Protein AF-A0A926VMQ5-F1 (afdb_monomer_lite)

InterPro domains:
  IPR001646 Pentapeptide repeat [PF00805] (2-25)

pLDDT: mean 79.62, std 15.84, range [42.75, 94.75]

Structure (mmCIF, N/CA/C/O backbone):
data_AF-A0A926VMQ5-F1
#
_entry.id   AF-A0A926VMQ5-F1
#
loop_
_atom_site.group_PDB
_atom_site.id
_atom_site.type_symbol
_atom_site.label_atom_id
_atom_site.label_alt_id
_atom_site.label_comp_id
_atom_site.label_asym_id
_atom_site.label_entity_id
_atom_site.label_seq_id
_atom_site.pdbx_PDB_ins_code
_atom_site.Cartn_x
_atom_site.Cartn_y
_atom_site.Cartn_z
_atom_site.occupancy
_atom_site.B_iso_or_equiv
_atom_site.auth_seq_id
_atom_site.auth_comp_id
_atom_site.auth_asym_id
_atom_site.auth_atom_id
_atom_site.pdbx_PDB_model_num
ATOM 1 N N . GLY A 1 1 ? -10.889 -5.064 8.465 1.00 60.19 1 GLY A N 1
ATOM 2 C CA . GLY A 1 1 ? -9.890 -6.087 8.833 1.00 60.19 1 GLY A CA 1
ATOM 3 C C . GLY A 1 1 ? -8.531 -5.445 8.707 1.00 60.19 1 GLY A C 1
ATOM 4 O O . GLY A 1 1 ? -8.350 -4.672 7.780 1.00 60.19 1 GLY A O 1
ATOM 5 N N . ASN A 1 2 ? -7.607 -5.701 9.633 1.00 74.56 2 ASN A N 1
ATOM 6 C CA . ASN A 1 2 ? -6.304 -5.024 9.659 1.00 74.56 2 ASN A CA 1
ATOM 7 C C . ASN A 1 2 ? -5.370 -5.589 8.573 1.00 74.56 2 ASN A C 1
ATOM 9 O O . ASN A 1 2 ? -4.498 -6.406 8.858 1.00 74.56 2 ASN A O 1
ATOM 13 N N . ALA A 1 3 ? -5.591 -5.194 7.318 1.00 87.81 3 ALA A N 1
ATOM 14 C CA . ALA A 1 3 ? -4.721 -5.537 6.197 1.00 87.81 3 ALA A CA 1
ATOM 15 C C . ALA A 1 3 ? -3.486 -4.619 6.162 1.00 87.81 3 ALA A C 1
ATOM 17 O O . ALA A 1 3 ? -3.562 -3.443 6.516 1.00 87.81 3 ALA A O 1
ATOM 18 N N . ASN A 1 4 ? -2.340 -5.144 5.728 1.00 90.75 4 ASN A N 1
ATOM 19 C CA . ASN A 1 4 ? -1.097 -4.383 5.610 1.00 90.75 4 ASN A CA 1
ATOM 20 C C . ASN A 1 4 ? -0.534 -4.508 4.191 1.00 90.75 4 ASN A C 1
ATOM 22 O O . ASN A 1 4 ? -0.126 -5.589 3.771 1.00 90.75 4 ASN A O 1
ATOM 26 N N . PHE A 1 5 ? -0.493 -3.382 3.486 1.00 91.88 5 PHE A N 1
ATOM 27 C CA . PHE A 1 5 ? -0.079 -3.242 2.096 1.00 91.88 5 PHE A CA 1
ATOM 28 C C . PHE A 1 5 ? 1.193 -2.396 1.932 1.00 91.88 5 PHE A C 1
ATOM 30 O O . PHE A 1 5 ? 1.449 -1.934 0.828 1.00 91.88 5 PHE A O 1
ATOM 37 N N . ASN A 1 6 ? 2.021 -2.208 2.972 1.00 91.06 6 ASN A N 1
ATOM 38 C CA . ASN A 1 6 ? 3.230 -1.353 2.914 1.00 91.06 6 ASN A CA 1
ATOM 39 C C . ASN A 1 6 ? 4.169 -1.626 1.723 1.00 91.06 6 ASN A C 1
ATOM 41 O O . ASN A 1 6 ? 4.947 -0.760 1.349 1.00 91.06 6 ASN A O 1
ATOM 45 N N . TRP A 1 7 ? 4.112 -2.826 1.147 1.00 91.88 7 TRP A N 1
ATOM 46 C CA . TRP A 1 7 ? 4.964 -3.254 0.036 1.00 91.88 7 TRP A CA 1
ATOM 47 C C . TRP A 1 7 ? 4.163 -3.753 -1.170 1.00 91.88 7 TRP A C 1
ATOM 49 O O . TRP A 1 7 ? 4.725 -4.350 -2.086 1.00 91.88 7 TRP A O 1
ATOM 59 N N . ALA A 1 8 ? 2.843 -3.551 -1.174 1.00 91.62 8 ALA A N 1
ATOM 60 C CA . ALA A 1 8 ? 1.999 -3.982 -2.276 1.00 91.62 8 ALA A CA 1
ATOM 61 C C . ALA A 1 8 ? 2.100 -2.991 -3.441 1.00 91.62 8 ALA A C 1
ATOM 63 O O . ALA A 1 8 ? 1.920 -1.785 -3.269 1.00 91.62 8 ALA A O 1
ATOM 64 N N . ASN A 1 9 ? 2.318 -3.500 -4.653 1.00 91.62 9 ASN A N 1
ATOM 65 C CA . ASN A 1 9 ? 2.109 -2.708 -5.857 1.00 91.62 9 ASN A CA 1
ATOM 66 C C . ASN A 1 9 ? 0.618 -2.730 -6.215 1.00 91.62 9 ASN A C 1
ATOM 68 O O . ASN A 1 9 ? 0.127 -3.701 -6.784 1.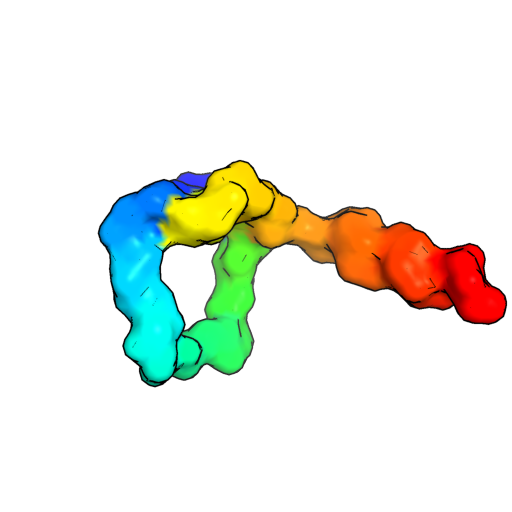00 91.62 9 ASN A O 1
ATOM 72 N N . LEU A 1 10 ? -0.095 -1.656 -5.876 1.00 89.69 10 LEU A N 1
ATOM 73 C CA . LEU A 1 10 ? -1.525 -1.503 -6.168 1.00 89.69 10 LEU A CA 1
ATOM 74 C C . LEU A 1 10 ? -1.793 -0.768 -7.491 1.00 89.69 10 LEU A C 1
ATOM 76 O O . LEU A 1 10 ? -2.934 -0.407 -7.781 1.00 89.69 10 LEU A O 1
ATOM 80 N N . LYS A 1 11 ? -0.762 -0.519 -8.311 1.00 92.25 11 LYS A N 1
ATOM 81 C CA . LYS A 1 11 ? -0.929 0.177 -9.590 1.00 92.25 11 LYS A CA 1
ATOM 82 C C . LYS A 1 11 ? -1.826 -0.648 -10.520 1.00 92.25 11 LYS A C 1
ATOM 84 O O . LYS A 1 11 ? -1.438 -1.722 -10.963 1.00 92.25 11 LYS A O 1
ATOM 89 N N . GLY A 1 12 ? -3.006 -0.113 -10.833 1.00 94.75 12 GLY A N 1
ATOM 90 C CA . GLY A 1 12 ? -3.996 -0.765 -11.696 1.00 94.75 12 GLY A CA 1
ATOM 91 C C . GLY A 1 12 ? -4.876 -1.810 -10.999 1.00 94.75 12 GLY A C 1
ATOM 92 O O . GLY A 1 12 ? -5.641 -2.486 -11.680 1.00 94.75 12 GLY A O 1
ATOM 93 N N . ALA A 1 13 ? -4.796 -1.955 -9.672 1.00 92.62 13 ALA A N 1
ATOM 94 C CA . ALA A 1 13 ? -5.698 -2.833 -8.933 1.00 92.62 13 ALA A CA 1
ATOM 95 C C . ALA A 1 13 ? -7.125 -2.256 -8.918 1.00 92.62 13 ALA A C 1
ATOM 97 O O . ALA A 1 13 ? -7.313 -1.085 -8.588 1.00 92.62 13 ALA A O 1
ATOM 98 N N . ASN A 1 14 ? -8.131 -3.081 -9.225 1.00 91.31 14 ASN A N 1
ATOM 99 C CA . ASN A 1 14 ? -9.521 -2.728 -8.950 1.00 91.31 14 ASN A CA 1
ATOM 100 C C . ASN A 1 14 ? -9.829 -3.024 -7.474 1.00 91.31 14 ASN A C 1
ATOM 102 O O . ASN A 1 14 ? -9.806 -4.181 -7.058 1.00 91.31 14 ASN A O 1
ATOM 106 N N . LEU A 1 15 ? -10.086 -1.975 -6.693 1.00 87.69 15 LEU A N 1
ATOM 107 C CA . LEU A 1 15 ? -10.444 -2.060 -5.272 1.00 87.69 15 LEU A CA 1
ATOM 108 C C . LEU A 1 15 ? -11.913 -1.678 -5.023 1.00 87.69 15 LEU A C 1
ATOM 110 O O . LEU A 1 15 ? -12.304 -1.449 -3.879 1.00 87.69 15 LEU A O 1
ATOM 114 N N . GLU A 1 16 ? -12.729 -1.600 -6.077 1.00 89.31 16 GLU A N 1
ATOM 115 C CA . GLU A 1 16 ? -14.161 -1.333 -5.973 1.00 89.31 16 GLU A CA 1
ATOM 116 C C . GLU A 1 16 ? -14.841 -2.383 -5.077 1.00 89.31 16 GLU A C 1
ATOM 118 O O . GLU A 1 16 ? -14.692 -3.589 -5.269 1.00 89.31 16 GLU A O 1
ATOM 123 N N . GLY A 1 17 ? -15.549 -1.920 -4.043 1.00 88.38 17 GLY A N 1
ATOM 124 C CA . GLY A 1 17 ? -16.223 -2.781 -3.064 1.00 88.38 17 GLY A CA 1
ATOM 125 C C . GLY A 1 17 ? -15.316 -3.433 -2.009 1.00 88.38 17 GLY A C 1
ATOM 126 O O . GLY A 1 17 ? -15.825 -4.121 -1.121 1.00 88.38 17 GLY A O 1
ATOM 127 N N . ALA A 1 18 ? -13.994 -3.225 -2.045 1.00 88.00 18 ALA A N 1
ATOM 128 C CA . ALA A 1 18 ? -13.096 -3.764 -1.026 1.00 88.00 18 ALA A CA 1
ATOM 129 C C . ALA A 1 18 ? -13.282 -3.046 0.323 1.00 88.00 18 ALA A C 1
ATOM 131 O O . ALA A 1 18 ? -13.221 -1.822 0.414 1.00 88.00 18 ALA A O 1
ATOM 132 N N . ASN A 1 19 ? -13.433 -3.808 1.411 1.00 85.31 19 ASN A N 1
ATOM 133 C CA . ASN A 1 19 ? -13.422 -3.245 2.761 1.00 85.31 19 ASN A CA 1
ATOM 134 C C . ASN A 1 19 ? -11.976 -2.991 3.218 1.00 85.31 19 ASN A C 1
ATOM 136 O O . ASN A 1 19 ? -11.330 -3.868 3.798 1.00 85.31 19 ASN A O 1
ATOM 140 N N . LEU A 1 20 ? -11.485 -1.777 2.968 1.00 87.94 20 LEU A N 1
ATOM 141 C CA . LEU A 1 20 ? -10.141 -1.328 3.346 1.00 87.94 20 LEU A CA 1
ATOM 142 C C . LEU A 1 20 ? -10.092 -0.657 4.727 1.00 87.94 20 LEU A C 1
ATOM 144 O O . LEU A 1 20 ? -9.071 -0.077 5.091 1.00 87.94 20 LEU A O 1
ATOM 148 N N . LYS A 1 21 ? -11.161 -0.746 5.526 1.00 88.69 21 LYS A N 1
ATOM 149 C CA . LYS A 1 21 ? -11.212 -0.127 6.852 1.00 88.69 21 LYS A CA 1
ATOM 150 C C . LYS A 1 21 ? -10.119 -0.676 7.771 1.00 88.69 21 LYS A C 1
ATOM 152 O O . LYS A 1 21 ? -10.103 -1.870 8.105 1.00 88.69 21 LYS A O 1
ATOM 157 N N . GLY A 1 22 ? -9.252 0.226 8.222 1.00 89.38 22 GLY A N 1
ATOM 158 C CA . GLY A 1 22 ? -8.090 -0.056 9.062 1.00 89.38 22 GLY A CA 1
ATOM 159 C C . GLY A 1 22 ? -6.880 -0.590 8.292 1.00 89.38 22 GLY A C 1
ATOM 160 O O . GLY A 1 22 ? -5.908 -1.008 8.921 1.00 89.38 22 GLY A O 1
ATOM 161 N N . ALA A 1 23 ? -6.916 -0.607 6.956 1.00 92.44 23 ALA A N 1
ATOM 162 C CA . ALA A 1 23 ? -5.810 -1.109 6.155 1.00 92.44 23 ALA A CA 1
ATOM 163 C C . ALA A 1 23 ? -4.658 -0.100 6.099 1.00 92.44 23 ALA A C 1
ATOM 165 O O . ALA A 1 23 ? -4.879 1.091 5.884 1.00 92.44 23 ALA A O 1
ATOM 166 N N . LYS A 1 24 ? -3.420 -0.579 6.241 1.00 92.12 24 LYS A N 1
ATOM 167 C CA . LYS A 1 24 ? -2.223 0.233 6.002 1.00 92.12 24 LYS A CA 1
ATOM 168 C C . LYS A 1 24 ? -1.844 0.172 4.527 1.00 92.12 24 LYS A C 1
ATOM 170 O O . LYS A 1 24 ? -1.553 -0.911 4.031 1.00 92.12 24 LYS A O 1
ATOM 175 N N . MET A 1 25 ? -1.860 1.305 3.842 1.00 90.88 25 MET A N 1
ATOM 176 C CA . MET A 1 25 ? -1.604 1.430 2.408 1.00 90.88 25 MET A CA 1
ATOM 177 C C . MET A 1 25 ? -0.096 1.520 2.098 1.00 90.88 25 MET A C 1
ATOM 179 O O . MET A 1 25 ? 0.698 1.774 3.007 1.00 90.88 25 MET A O 1
ATOM 183 N N . PRO A 1 26 ? 0.326 1.324 0.831 1.00 90.62 26 PRO A N 1
ATOM 184 C CA . PRO A 1 26 ? 1.738 1.410 0.437 1.00 90.62 26 PRO A CA 1
ATOM 185 C C . PRO A 1 26 ? 2.389 2.773 0.719 1.00 90.62 26 PRO A C 1
ATOM 187 O O . PRO A 1 26 ? 3.597 2.855 0.908 1.00 90.62 26 PRO A O 1
ATOM 190 N N . ASP A 1 27 ? 1.595 3.843 0.785 1.00 88.88 27 ASP A N 1
ATOM 191 C CA . ASP A 1 27 ? 2.044 5.190 1.162 1.00 88.88 27 ASP A CA 1
ATOM 192 C C . ASP A 1 27 ? 2.190 5.381 2.687 1.00 88.88 27 ASP A C 1
ATOM 194 O O . ASP A 1 27 ? 2.507 6.471 3.163 1.00 88.88 27 ASP A O 1
ATOM 198 N N . GLY A 1 28 ? 1.947 4.323 3.465 1.00 87.56 28 GLY A N 1
ATOM 199 C CA . GLY A 1 28 ? 2.020 4.308 4.919 1.00 87.56 28 GLY A CA 1
ATOM 200 C C . GLY A 1 28 ? 0.768 4.822 5.630 1.00 87.56 28 GLY A C 1
ATOM 201 O O . GLY A 1 28 ? 0.717 4.730 6.861 1.00 87.56 28 GLY A O 1
ATOM 202 N N . ARG A 1 29 ? -0.243 5.322 4.907 1.00 87.19 29 ARG A N 1
ATOM 203 C CA . ARG A 1 29 ? -1.489 5.823 5.505 1.00 87.19 29 ARG A CA 1
ATOM 204 C C . ARG A 1 29 ? -2.385 4.673 5.939 1.00 87.19 29 ARG A C 1
ATOM 206 O O . ARG A 1 29 ? -2.418 3.618 5.313 1.00 87.19 29 ARG A O 1
ATOM 213 N N . ILE A 1 30 ? -3.147 4.895 7.004 1.00 88.94 30 ILE A N 1
ATOM 214 C CA . ILE A 1 30 ? -4.224 3.988 7.397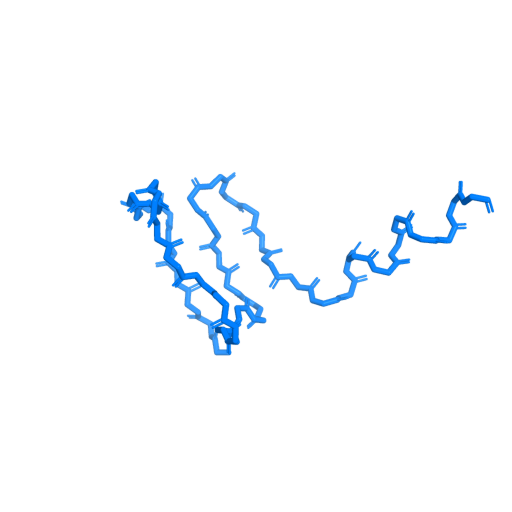 1.00 88.94 30 ILE A CA 1
ATOM 215 C C . ILE A 1 30 ? -5.502 4.474 6.716 1.00 88.94 30 ILE A C 1
ATOM 217 O O . ILE A 1 30 ? -5.925 5.608 6.942 1.00 88.94 30 ILE A O 1
ATOM 221 N N . HIS A 1 31 ? -6.120 3.624 5.901 1.00 85.50 31 HIS A N 1
ATOM 222 C CA . HIS A 1 31 ? -7.423 3.904 5.318 1.00 85.50 31 HIS A CA 1
ATOM 223 C C . HIS A 1 31 ? -8.489 3.681 6.392 1.00 85.50 31 HIS A C 1
ATOM 225 O O . HIS A 1 31 ? -8.769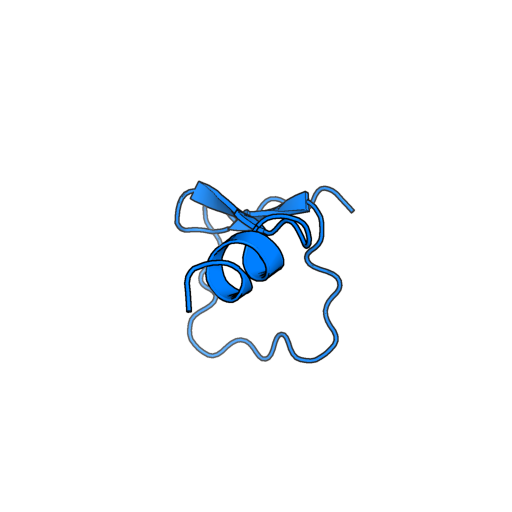 2.551 6.792 1.00 85.50 31 HIS A O 1
ATOM 231 N N . ASN A 1 32 ? -9.018 4.771 6.939 1.00 80.75 32 ASN A N 1
ATOM 232 C CA . ASN A 1 32 ? -10.014 4.728 7.998 1.00 80.75 32 ASN A CA 1
ATOM 233 C C . ASN A 1 32 ? -11.183 5.632 7.608 1.00 80.75 32 ASN A C 1
ATOM 235 O O . ASN A 1 32 ? -10.972 6.816 7.348 1.00 80.75 32 ASN A O 1
ATOM 239 N N . ASP A 1 33 ? -12.400 5.087 7.621 1.00 68.75 33 ASP A N 1
ATOM 240 C CA . ASP A 1 33 ? -13.638 5.772 7.207 1.00 68.75 33 ASP A CA 1
ATOM 241 C C . ASP A 1 33 ? -13.866 7.118 7.930 1.00 68.75 33 ASP A C 1
ATOM 243 O O . ASP A 1 33 ? -14.586 7.991 7.454 1.00 68.75 33 ASP A O 1
ATOM 247 N N . TYR A 1 34 ? -13.232 7.303 9.092 1.00 58.72 34 TYR A N 1
ATOM 248 C CA . TYR A 1 34 ? -13.340 8.506 9.918 1.00 58.72 34 TYR A CA 1
ATOM 249 C C . TYR A 1 34 ? -12.612 9.742 9.361 1.00 58.72 34 TYR A C 1
ATOM 251 O O . TYR A 1 34 ? -12.905 10.851 9.798 1.00 58.72 34 TYR A O 1
ATOM 259 N N . L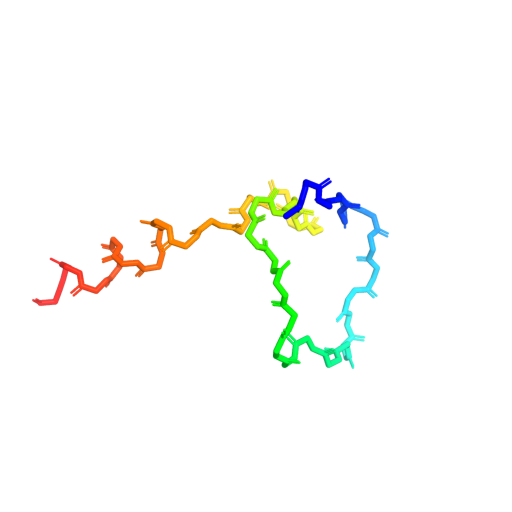EU A 1 35 ? -11.650 9.583 8.442 1.00 55.84 35 LEU A N 1
ATOM 260 C CA . LEU A 1 35 ? -10.850 10.707 7.929 1.00 55.84 35 LEU A CA 1
ATOM 261 C C . LEU A 1 35 ? -11.356 11.267 6.594 1.00 55.84 35 LEU A C 1
ATOM 263 O O . LEU A 1 35 ? -11.099 12.435 6.312 1.00 55.84 35 LEU A O 1
ATOM 267 N N . GLU A 1 36 ? -12.116 10.504 5.800 1.00 55.94 36 GLU A N 1
ATOM 268 C CA . GLU A 1 36 ? -12.771 11.061 4.603 1.00 55.94 36 GLU A CA 1
ATOM 269 C C . GLU A 1 36 ? -13.848 12.086 4.975 1.00 55.94 36 GLU A C 1
ATOM 271 O O . GLU A 1 36 ? -13.988 13.104 4.303 1.00 55.94 36 GLU A O 1
ATOM 276 N N . SER A 1 37 ? -14.548 11.888 6.093 1.00 53.59 37 SER A N 1
ATOM 277 C CA . SER A 1 37 ? -15.569 12.827 6.573 1.00 53.59 37 SER A CA 1
ATOM 278 C C . SER A 1 37 ? -14.980 14.138 7.120 1.00 53.59 37 SER A C 1
ATOM 280 O O . SER A 1 37 ? -15.649 15.168 7.076 1.00 53.59 37 SER A O 1
ATOM 282 N N . ALA A 1 38 ? -13.718 14.149 7.562 1.00 54.44 38 ALA A N 1
ATOM 283 C CA . ALA A 1 38 ? -13.056 15.360 8.054 1.00 54.44 38 ALA A CA 1
ATOM 284 C C . ALA A 1 38 ? -12.715 16.365 6.933 1.00 54.44 38 ALA A C 1
ATOM 286 O O . ALA A 1 38 ? -12.682 17.565 7.190 1.00 54.44 38 ALA A O 1
ATOM 287 N N . ASN A 1 39 ? -12.542 15.900 5.688 1.00 55.41 39 ASN A N 1
ATOM 288 C CA . ASN A 1 39 ? -12.347 16.768 4.518 1.00 55.41 39 ASN A CA 1
ATOM 289 C C . ASN A 1 39 ? -13.663 17.291 3.908 1.00 55.41 39 ASN A C 1
ATOM 291 O O . ASN A 1 39 ? -13.620 18.190 3.075 1.00 55.41 39 ASN A O 1
ATOM 295 N N . TYR A 1 40 ? -14.826 16.767 4.318 1.00 52.72 40 TYR A N 1
ATOM 296 C CA . TYR A 1 40 ? -16.141 17.275 3.891 1.00 52.72 40 TYR A CA 1
ATOM 297 C C . TYR A 1 40 ? -16.728 18.337 4.837 1.00 52.72 40 TYR A C 1
ATOM 299 O O . TYR A 1 40 ? -17.713 18.979 4.490 1.00 52.72 40 TYR A O 1
ATOM 307 N N . LEU A 1 41 ? -16.128 18.549 6.013 1.00 52.78 41 LEU A N 1
ATOM 308 C CA . LEU A 1 41 ? -16.557 19.550 7.004 1.00 52.78 41 LEU A CA 1
ATOM 309 C C . LEU A 1 41 ? -15.792 20.883 6.908 1.00 52.78 41 LEU A C 1
ATOM 311 O O . LEU A 1 41 ? -16.037 21.777 7.713 1.00 52.78 41 LEU A O 1
ATOM 315 N N . SER A 1 42 ? -14.873 21.028 5.946 1.00 51.09 42 SER A N 1
ATOM 316 C CA . SER A 1 42 ? -14.108 22.264 5.718 1.00 51.09 42 SER A CA 1
ATOM 317 C C . SER A 1 42 ? -14.522 23.039 4.457 1.00 51.09 42 SER A C 1
ATOM 319 O O . SER A 1 42 ? -13.712 23.820 3.955 1.00 51.09 42 SER A O 1
ATOM 321 N N . ALA A 1 43 ? -15.723 22.801 3.921 1.00 42.75 43 ALA A N 1
ATOM 322 C CA . ALA A 1 43 ? -16.296 23.554 2.800 1.00 42.75 43 ALA A CA 1
ATOM 323 C C . ALA A 1 43 ? -17.335 24.571 3.287 1.00 42.75 43 ALA A C 1
ATOM 325 O O . ALA A 1 43 ? -18.157 24.192 4.153 1.00 42.75 43 ALA A O 1
#

Sequence (43 aa):
GNANFNWANLKGANLEGANLKGAKMPDGRIHNDYLESANYLSA

Radius of gyration: 11.71 Å; chains: 1; bounding box: 22×30×22 Å

Organism: NCBI:txid2949571

Foldseek 3Di:
DAAEALPPDCVPPDCVPPPQAQYQHVVRDGDHPVVVVVVVVPD

Secondary structure (DSSP, 8-state):
---B-TT---TT---TT---TTEEPTTS-EE-HHHHGGGTS--

=== Feature glossary ===
Legend for the data blocks above and below:

— What the protein is —

The amino-acid sequence is the protein's primary structure: the linear order of residues from the N-terminus to the C-terminus, written in one-letter code. Everything else here — the 3D coordinates, the secondary structure, the domain annotations — is ultimately a consequence of this string.

Functional annotations link the protein to curated databases. InterPro entries identify conserved domains and families by matching the sequence against member-database signatures (Pfam, PROSITE, CDD, …). Gene Ontology (GO) terms describe molecular function, biological process, and cellular component in a controlled vocabulary. CATH places the structure in a hierarchical fold classification (Class/Architecture/Topology/Homologous-superfamily). The organism is the source species.

— Where its atoms are —

Atomic coordinates in PDBx/mmCIF format — the same representation the Protein Data Bank distributes. Each line of the _atom_site loop places one backbone atom in Cartesian space (units: ångströms, origin: arbitrary).

The six renders are orthographic views along the three Cartesian axes in both directions. Representation (cartoon, sticks, or surface) and color scheme (sequence-rainbow or by-chain) vary across proteins so the training set covers all the common visualization conventions.

— Local backbone conformation —

Eight-state secondary structure (DSSP): H is the canonical α-helix, G the tighter 3₁₀-helix, I the wider π-helix; E/B are β-structure, T and S are turns and bends, and '-' is everything else. DSSP derives these from the pattern of main-chain N–H···O=C hydrogen bonds, not from the sequence.

Three-state secondary structure (P-SEA) collapses the eight DSSP classes into helix (a), strand (b), and coil (c). P-SEA assigns these from Cα geometry alone — distances and angles — without requiring backbone oxygens, so it works on any Cα trace.

φ (phi) and ψ (psi) are the two rotatable backbone dihedrals per residue: φ is the C(i-1)–N–Cα–C torsion, ψ is the N–Cα–C–N(i+1) torsion, both in degrees on (−180°, 180°]. α-helical residues cluster near (−60°, −45°); β-strand residues near (−120°, +130°). A Ramachandran plot is simply a scatter of (φ, ψ) for every residue.

— Global shape and packing —

The geometric summary reports three shape descriptors. Rg (radius of gyration) measures how spread out the Cα atoms are about their centre of mass; compact globular proteins have small Rg, elongated or unfolded ones large. Cα contacts (<8 Å, |i−j|>4) count long-range residue pairs in spatial proximity — high for tightly packed folds, near zero for rods or random coil. The bounding-box extents give the protein's footprint along x, y, z in Å.

SASA measures how much of the protein is reachable by solvent. It is computed by rolling a water-sized probe over the atomic surface and summing the exposed area (Å²). Per-residue SASA distinguishes core (buried, low SASA) from surface (exposed, high SASA) residues; total SASA is a whole-molecule size measure.

Plot images: a contact map (which residues are close in 3D, as an N×N binary image), a Ramachandran scatter (backbone torsion angles, revealing secondary-structure composition at a glance), and — for AlphaFold structures — a PAE heatmap (pairwise prediction confidence).

— Structural neighborhood —

A 3Di character summarizes, for each residue, the relative orientation of the Cα frame of its nearest spatial neighbor. Because it encodes fold topology rather than chemistry, 3Di alignments detect remote structural similarity that sequence alignment misses.

The Foldseek neighbor list gives the closest experimentally determined structures in the PDB, ranked by structural alignment. TM-score near 1 means near-identical fold; near 0.3 means only rough topology match. This is how one finds what a novel AlphaFold prediction most resembles in the solved-structure universe.

— Confidence and disorder —

For AlphaFold models, the B-factor field carries pLDDT — the model's own estimate of local accuracy on a 0–100 scal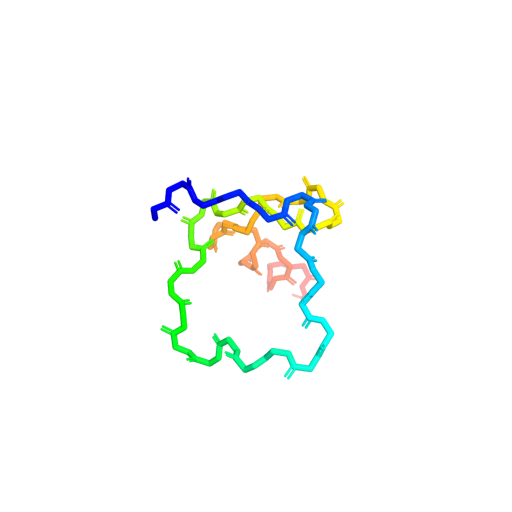e. Regions with pLDDT<50 should be treated as essentially unmodeled; they often correspond to intrinsically disordered segments.

Crystallographic B-factors measure how much each atom's electron density is smeared out, in Å². They rise in mobile loops and surface residues and fall in the buried interior. In AlphaFold models this column is repurposed to hold pLDDT instead.

Predicted Aligned Error (PAE) is an AlphaFold confidence matrix: entry (i, j) is the expected error in the position of residue j, i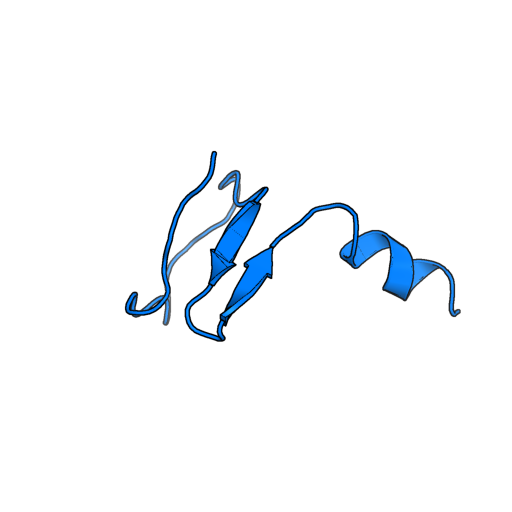n ångströms, when the prediction is superimposed on the true structure at residue i. Low PAE within a block of residues means that block is internally rigid and well-predicted; high PAE between two blocks means their relative placement is uncertain even if each block individually is confident.